Protein AF-A0A9P7JPB2-F1 (afdb_monomer_lite)

Sequence (57 aa):
CQPRLLASSVMKAMMAYLVLNYDIKLEKEGERPPDEWFLMNCSPSRKAEVMFRRRRP

InterPro domains:
  IPR036396 Cytochrome P450 superfamily [G3DSA:1.10.630.10] (1-56)
  IPR036396 Cytochrome P450 superfamily [SSF48264] (4-55)

Secondary structure (DSSP, 8-state):
-THHHHHHHHHHHHHHHHHHHEEEEESSTTPPPPPEEETTEEE--TT--EEEEES--

Radius of gyration: 14.57 Å; chains: 1; bounding box: 32×35×26 Å

Structure (mmCIF, N/CA/C/O backbone):
data_AF-A0A9P7JPB2-F1
#
_entry.id   AF-A0A9P7JPB2-F1
#
loop_
_atom_site.group_PDB
_atom_site.id
_atom_site.type_symbol
_atom_site.label_atom_id
_atom_site.label_alt_id
_atom_site.label_comp_id
_atom_site.label_asym_id
_atom_site.label_entity_id
_atom_site.label_seq_id
_atom_site.pdbx_PDB_ins_code
_atom_site.Cartn_x
_atom_site.Cartn_y
_atom_site.Cartn_z
_atom_site.occupancy
_atom_site.B_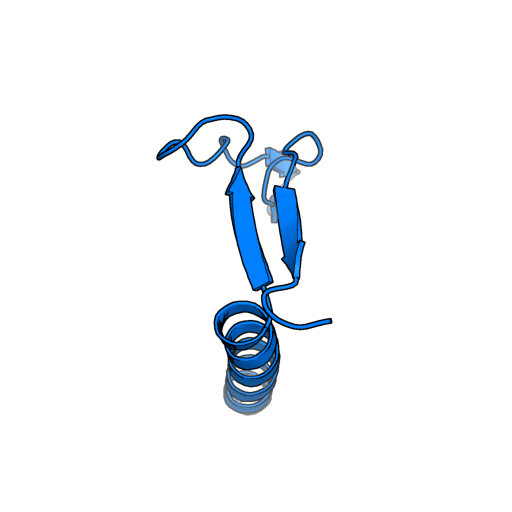iso_or_equiv
_atom_site.auth_seq_id
_atom_site.a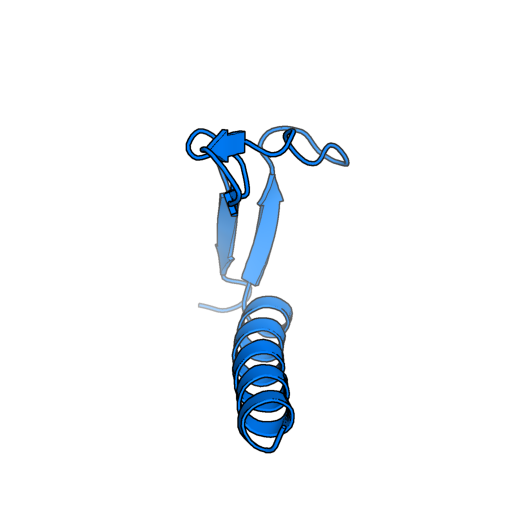uth_comp_id
_atom_site.auth_asym_id
_atom_site.auth_atom_id
_atom_site.pdbx_PDB_model_num
ATOM 1 N N . CYS A 1 1 ? 5.329 -26.441 1.187 1.00 62.91 1 CYS A N 1
ATOM 2 C CA . CYS A 1 1 ? 6.251 -25.818 2.160 1.00 62.91 1 CYS A CA 1
ATOM 3 C C . CYS A 1 1 ? 5.421 -25.106 3.226 1.00 62.91 1 CYS A C 1
ATOM 5 O O . CYS A 1 1 ? 4.625 -24.245 2.861 1.00 62.91 1 CYS A O 1
ATOM 7 N N . GLN A 1 2 ? 5.558 -25.484 4.500 1.00 72.38 2 GLN A N 1
ATOM 8 C CA . GLN A 1 2 ? 4.801 -24.909 5.625 1.00 72.38 2 GLN A CA 1
ATOM 9 C C . GLN A 1 2 ? 4.750 -23.359 5.686 1.00 72.38 2 GLN A C 1
ATOM 11 O O . GLN A 1 2 ? 3.660 -22.836 5.926 1.00 72.38 2 GLN A O 1
ATOM 16 N N . PRO A 1 3 ? 5.813 -22.589 5.354 1.00 85.31 3 PRO A N 1
ATOM 17 C CA . PRO A 1 3 ? 5.757 -21.118 5.311 1.00 85.31 3 PRO A CA 1
ATOM 18 C C . PRO A 1 3 ? 4.736 -20.530 4.327 1.00 85.31 3 PRO A C 1
ATOM 20 O O . PRO A 1 3 ? 4.360 -19.370 4.463 1.00 85.31 3 PRO A O 1
ATOM 23 N N . ARG A 1 4 ? 4.236 -21.302 3.353 1.00 90.00 4 ARG A N 1
ATOM 24 C CA . ARG A 1 4 ? 3.202 -20.826 2.421 1.00 90.00 4 ARG A CA 1
ATOM 25 C C . ARG A 1 4 ? 1.894 -20.481 3.133 1.00 90.00 4 ARG A C 1
ATOM 27 O O . ARG A 1 4 ? 1.235 -19.518 2.751 1.00 90.00 4 ARG A O 1
ATOM 34 N N . LEU A 1 5 ? 1.514 -21.266 4.142 1.00 92.06 5 LEU A N 1
ATOM 35 C CA . LEU A 1 5 ? 0.280 -21.028 4.893 1.00 92.06 5 LEU A CA 1
ATOM 36 C C . LEU A 1 5 ? 0.395 -19.758 5.736 1.00 92.06 5 LEU A C 1
ATOM 38 O O . LEU A 1 5 ? -0.538 -18.961 5.749 1.00 92.06 5 LEU A O 1
ATOM 42 N N . LEU A 1 6 ? 1.566 -19.532 6.340 1.00 93.81 6 LEU A N 1
ATOM 43 C CA . LEU A 1 6 ? 1.867 -18.300 7.064 1.00 93.81 6 LEU A CA 1
ATOM 44 C C . LEU A 1 6 ? 1.868 -17.080 6.133 1.00 93.81 6 LEU A C 1
ATOM 46 O O . LEU A 1 6 ? 1.206 -16.089 6.418 1.00 93.81 6 LEU A O 1
ATOM 50 N N . ALA A 1 7 ? 2.548 -17.157 4.986 1.00 94.56 7 ALA A N 1
ATOM 51 C CA . ALA A 1 7 ? 2.534 -16.068 4.009 1.00 94.56 7 ALA A CA 1
ATOM 52 C C . ALA A 1 7 ? 1.100 -15.755 3.546 1.00 94.56 7 ALA A C 1
ATOM 54 O O . ALA A 1 7 ? 0.706 -14.594 3.470 1.00 94.56 7 ALA A O 1
ATOM 55 N N . SER A 1 8 ? 0.286 -16.787 3.298 1.00 95.69 8 SER A N 1
ATOM 56 C CA . SER A 1 8 ? -1.115 -16.604 2.916 1.00 95.69 8 SER A CA 1
ATOM 57 C C . SER A 1 8 ? -1.945 -15.945 4.018 1.00 95.69 8 SER A C 1
ATOM 59 O O . SER A 1 8 ? -2.729 -15.048 3.712 1.00 95.69 8 SER A O 1
ATOM 61 N N . SER A 1 9 ? -1.799 -16.366 5.278 1.00 95.81 9 SER A N 1
ATOM 62 C CA . SER A 1 9 ? -2.578 -15.801 6.385 1.00 95.81 9 SER A CA 1
ATOM 63 C C . SER A 1 9 ? -2.205 -14.344 6.654 1.00 95.81 9 SER A C 1
ATOM 65 O O . SER A 1 9 ? -3.100 -13.508 6.768 1.00 95.81 9 SER A O 1
ATOM 67 N N . VAL A 1 10 ? -0.909 -14.020 6.662 1.00 96.56 10 VAL A N 1
ATOM 68 C CA . VAL A 1 10 ? -0.415 -12.652 6.881 1.00 96.56 10 VAL A CA 1
ATOM 69 C C . VAL A 1 10 ? -0.877 -11.718 5.762 1.00 96.56 10 VAL A C 1
ATOM 71 O O . VAL A 1 10 ? -1.458 -10.670 6.041 1.00 96.56 10 VAL A O 1
ATOM 74 N N . MET A 1 11 ? -0.715 -12.118 4.496 1.00 96.88 11 MET A N 1
ATOM 75 C CA . MET A 1 11 ? -1.129 -11.293 3.353 1.00 96.88 11 MET A CA 1
ATOM 76 C C . MET A 1 11 ? -2.643 -11.060 3.325 1.00 96.88 11 MET A C 1
ATOM 78 O O . MET A 1 11 ? -3.094 -9.950 3.045 1.00 96.88 11 MET A O 1
ATOM 82 N N . LYS A 1 12 ? -3.444 -12.081 3.658 1.00 96.69 12 LYS A N 1
ATOM 83 C CA . LYS A 1 12 ? -4.904 -11.939 3.758 1.00 96.69 12 LYS A CA 1
ATOM 84 C C . LYS A 1 12 ? -5.307 -11.007 4.895 1.00 96.69 12 LYS A C 1
ATOM 86 O O . LYS A 1 12 ? -6.187 -10.180 4.691 1.00 96.69 12 LYS A O 1
ATOM 91 N N . ALA A 1 13 ? -4.669 -11.119 6.060 1.00 97.69 13 ALA A N 1
ATOM 92 C CA . ALA A 1 13 ? -4.955 -10.249 7.198 1.00 97.69 13 ALA A CA 1
ATOM 93 C C . ALA A 1 13 ? -4.646 -8.777 6.872 1.00 97.69 13 ALA A C 1
ATOM 95 O O . ALA A 1 13 ? -5.492 -7.910 7.096 1.00 97.69 13 ALA A O 1
ATOM 96 N N . MET A 1 14 ? -3.484 -8.505 6.266 1.00 97.44 14 MET A N 1
ATOM 97 C CA . MET A 1 14 ? -3.113 -7.160 5.809 1.00 97.44 14 MET A CA 1
ATOM 98 C C . MET A 1 14 ? -4.106 -6.623 4.769 1.00 97.44 14 MET A C 1
ATOM 100 O O . MET A 1 14 ? -4.605 -5.508 4.910 1.00 97.44 14 MET A O 1
ATOM 104 N N . MET A 1 15 ? -4.456 -7.428 3.760 1.00 96.88 15 MET A N 1
ATOM 105 C CA . MET A 1 15 ? -5.390 -7.015 2.707 1.00 96.88 15 MET A CA 1
ATOM 106 C C . MET A 1 15 ? -6.805 -6.769 3.247 1.00 96.88 15 MET A C 1
ATOM 108 O O . MET A 1 15 ? -7.446 -5.793 2.865 1.00 96.88 15 MET A O 1
ATOM 112 N N . ALA A 1 16 ? -7.286 -7.609 4.168 1.00 97.62 16 ALA A N 1
ATOM 113 C CA . ALA A 1 16 ? -8.587 -7.432 4.807 1.00 97.62 16 ALA A CA 1
ATOM 114 C C . ALA A 1 16 ? -8.658 -6.107 5.578 1.00 97.62 16 ALA A C 1
ATOM 116 O O . ALA A 1 16 ? -9.642 -5.378 5.457 1.00 97.62 16 ALA A O 1
ATOM 117 N N . TYR A 1 17 ? -7.599 -5.753 6.314 1.00 96.38 17 TYR A N 1
ATOM 118 C CA . TYR A 1 17 ? -7.531 -4.470 7.012 1.00 96.38 17 TYR A CA 1
ATOM 119 C C . TYR A 1 17 ? -7.589 -3.283 6.043 1.00 96.38 17 TYR A C 1
ATOM 121 O O . TYR A 1 17 ? -8.350 -2.340 6.275 1.00 96.38 17 TYR A O 1
ATOM 129 N N . LEU A 1 18 ? -6.841 -3.348 4.938 1.00 95.75 18 LEU A N 1
ATOM 130 C CA . LEU A 1 18 ? -6.838 -2.303 3.915 1.00 95.75 18 LEU A CA 1
ATOM 131 C C . LEU A 1 18 ? -8.222 -2.125 3.276 1.00 95.75 18 LEU A C 1
ATOM 133 O O . LEU A 1 18 ? -8.742 -1.013 3.263 1.00 95.75 18 LEU A O 1
ATOM 137 N N . VAL A 1 19 ? -8.852 -3.214 2.826 1.00 95.38 19 VAL A N 1
ATOM 138 C CA . VAL A 1 19 ? -10.167 -3.184 2.156 1.00 95.38 19 VAL A CA 1
ATOM 139 C C . VAL A 1 19 ? -11.276 -2.656 3.070 1.00 95.38 19 VAL A C 1
ATOM 141 O O . VAL A 1 19 ? -12.185 -1.966 2.607 1.00 95.38 19 VAL A O 1
ATOM 144 N N . LEU A 1 20 ? -11.232 -2.975 4.366 1.00 96.19 20 LEU A N 1
ATOM 145 C CA . LEU A 1 20 ? -12.267 -2.549 5.310 1.00 96.19 20 LEU A CA 1
ATOM 146 C C . LEU A 1 20 ? -12.129 -1.077 5.714 1.00 96.19 20 LEU A C 1
ATOM 148 O O . LEU A 1 20 ? -13.144 -0.410 5.925 1.00 96.19 20 LEU A O 1
ATOM 152 N N . ASN A 1 21 ? -10.901 -0.563 5.808 1.00 97.12 21 ASN A N 1
ATOM 153 C CA . ASN A 1 21 ? -10.639 0.741 6.421 1.00 97.12 21 ASN A CA 1
ATOM 154 C C . ASN A 1 21 ? -10.243 1.840 5.430 1.00 97.12 21 ASN A C 1
ATOM 156 O O . ASN A 1 21 ? -10.350 3.015 5.785 1.00 97.12 21 ASN A O 1
ATOM 160 N N . TYR A 1 22 ? -9.827 1.500 4.207 1.00 97.19 22 TYR A N 1
ATOM 161 C CA . TYR A 1 22 ? -9.298 2.463 3.244 1.00 97.19 22 TYR A CA 1
ATOM 162 C C . TYR A 1 22 ? -9.960 2.345 1.869 1.00 97.19 22 TYR A C 1
ATOM 164 O O . TYR A 1 22 ? -10.247 1.257 1.377 1.00 97.19 22 TYR A O 1
ATOM 172 N N . ASP A 1 23 ? -10.162 3.494 1.232 1.00 95.06 23 ASP A N 1
ATOM 173 C CA . ASP A 1 23 ? -10.306 3.600 -0.213 1.00 95.06 23 ASP A CA 1
ATOM 174 C C . ASP A 1 23 ? -8.921 3.814 -0.816 1.00 95.06 23 ASP A C 1
ATOM 176 O O . ASP A 1 23 ? -8.167 4.682 -0.367 1.00 95.06 23 ASP A O 1
ATOM 180 N N . ILE A 1 24 ? -8.593 3.007 -1.820 1.00 93.62 24 ILE A N 1
ATOM 181 C CA . ILE A 1 24 ? -7.285 2.997 -2.468 1.00 93.62 24 ILE A CA 1
ATOM 182 C C . ILE A 1 24 ? -7.485 3.347 -3.936 1.00 93.62 24 ILE A C 1
ATOM 184 O O . ILE A 1 24 ? -8.329 2.747 -4.606 1.00 93.62 24 ILE A O 1
ATOM 188 N N . LYS A 1 25 ? -6.701 4.301 -4.436 1.00 93.50 25 LYS A N 1
ATOM 189 C CA . LYS A 1 25 ? -6.613 4.616 -5.865 1.00 93.50 25 LYS A CA 1
ATOM 190 C C . LYS A 1 25 ? -5.156 4.702 -6.303 1.00 93.50 25 LYS A C 1
ATOM 192 O O . LYS A 1 25 ? -4.282 5.064 -5.519 1.00 93.50 25 LYS A O 1
ATOM 197 N N . LEU A 1 26 ? -4.919 4.365 -7.564 1.00 92.69 26 LEU A N 1
ATOM 198 C CA . LEU A 1 26 ? -3.657 4.621 -8.253 1.00 92.69 26 LEU A CA 1
ATOM 199 C C . LEU A 1 26 ? -3.738 5.976 -8.957 1.00 92.69 26 LEU A C 1
ATOM 201 O O . LEU A 1 26 ? -4.836 6.487 -9.177 1.00 92.69 26 LEU A O 1
ATOM 205 N N . GLU A 1 27 ? -2.584 6.540 -9.311 1.00 89.44 27 GLU A N 1
ATOM 206 C CA 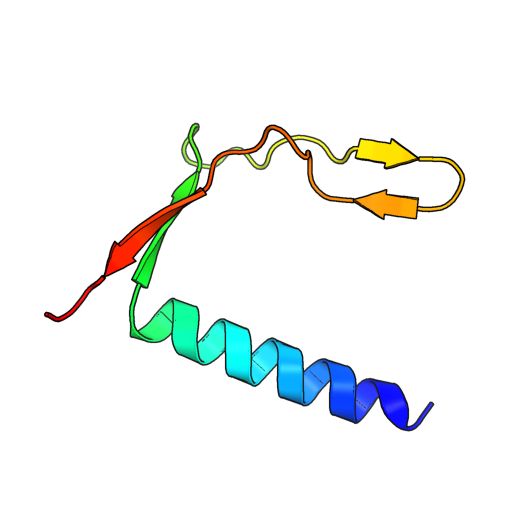. GLU A 1 27 ? -2.486 7.809 -10.049 1.00 89.44 27 GLU A CA 1
ATOM 207 C C . GLU A 1 27 ? -3.361 7.814 -11.316 1.00 89.44 27 GLU A C 1
ATOM 209 O O . GLU A 1 27 ? -4.068 8.783 -11.589 1.00 89.44 27 GLU A O 1
ATOM 214 N N . LYS A 1 28 ? -3.378 6.691 -12.046 1.00 89.31 28 LYS A N 1
ATOM 215 C CA . LYS A 1 28 ? -4.265 6.450 -13.187 1.00 89.31 28 LYS A CA 1
ATOM 216 C C . LYS A 1 28 ? -5.280 5.363 -12.854 1.00 89.31 28 LYS A C 1
ATOM 218 O O . LYS A 1 28 ? -4.922 4.248 -12.476 1.00 89.31 28 LYS A O 1
ATOM 223 N N . GLU A 1 29 ? -6.562 5.685 -12.986 1.00 86.25 29 GLU A N 1
ATOM 224 C CA . GLU A 1 29 ? -7.651 4.770 -12.645 1.00 86.25 29 GLU A CA 1
ATOM 225 C C . GLU A 1 29 ? -7.723 3.606 -13.646 1.00 86.25 29 GLU A C 1
ATOM 227 O O . GLU A 1 29 ? -7.761 3.810 -14.854 1.00 86.25 29 GLU A O 1
ATOM 232 N N . GLY A 1 30 ? -7.713 2.370 -13.137 1.00 85.06 30 GLY A N 1
ATOM 233 C CA . GLY A 1 30 ? -7.771 1.149 -13.952 1.00 85.06 30 GLY A CA 1
ATOM 234 C C . GLY A 1 30 ? -6.435 0.692 -14.552 1.00 85.06 30 GLY A C 1
ATOM 235 O O . GLY A 1 30 ? -6.347 -0.443 -15.015 1.00 85.06 30 GLY A O 1
ATOM 236 N N . GLU A 1 31 ? -5.382 1.510 -14.486 1.00 90.81 31 GLU A N 1
ATOM 237 C CA . GLU A 1 31 ? -4.050 1.153 -14.979 1.00 90.81 31 GLU A CA 1
ATOM 238 C C . GLU A 1 31 ? -3.128 0.751 -13.823 1.00 90.81 31 GLU A C 1
ATOM 240 O 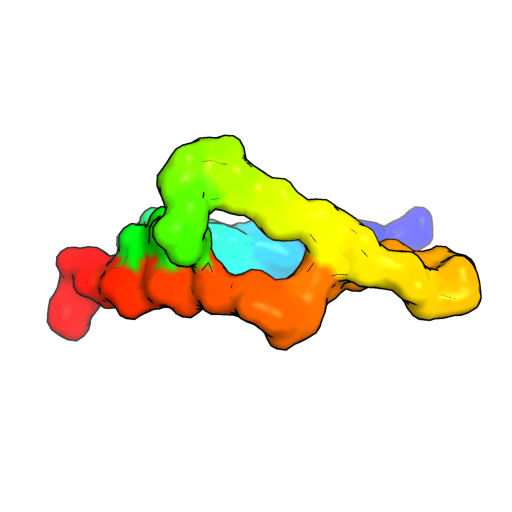O . GLU A 1 31 ? -2.821 1.544 -12.933 1.00 90.81 31 GLU A O 1
ATOM 245 N N . ARG A 1 32 ? -2.639 -0.494 -13.848 1.00 90.19 32 ARG A N 1
ATOM 246 C CA . ARG A 1 32 ? -1.536 -0.922 -12.980 1.00 90.19 32 ARG A CA 1
ATOM 247 C C . ARG A 1 32 ? -0.212 -0.509 -13.641 1.00 90.19 32 ARG A C 1
ATOM 249 O O . ARG A 1 32 ? 0.041 -0.957 -14.759 1.00 90.19 32 ARG A O 1
ATOM 256 N N . PRO A 1 33 ? 0.655 0.265 -12.962 1.00 92.38 33 PRO A N 1
ATOM 257 C CA .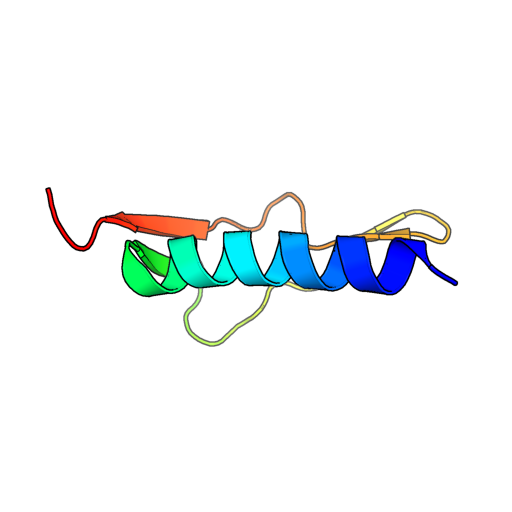 PRO A 1 33 ? 1.991 0.566 -13.462 1.00 92.38 33 PRO A CA 1
ATOM 258 C C . PRO A 1 33 ? 2.780 -0.711 -13.788 1.00 92.38 33 PRO A C 1
ATOM 260 O O . PRO A 1 33 ? 2.633 -1.709 -13.074 1.00 92.38 33 PRO A O 1
ATOM 263 N N . PRO A 1 34 ? 3.619 -0.697 -14.837 1.00 92.44 34 PRO A N 1
ATOM 264 C CA . PRO A 1 34 ? 4.397 -1.864 -15.228 1.00 92.44 34 PRO A CA 1
ATOM 265 C C . PRO A 1 34 ? 5.370 -2.280 -14.121 1.00 92.44 34 PRO A C 1
ATOM 267 O O . PRO A 1 34 ? 5.843 -1.450 -13.340 1.00 92.44 34 PRO A O 1
ATOM 270 N N . ASP A 1 35 ? 5.674 -3.574 -14.069 1.00 94.19 35 ASP A N 1
ATOM 271 C CA . ASP A 1 35 ? 6.631 -4.113 -13.109 1.00 94.19 35 ASP A CA 1
ATOM 272 C C . ASP A 1 35 ? 8.065 -3.672 -13.444 1.00 94.19 35 ASP A C 1
ATOM 274 O O . ASP A 1 35 ? 8.464 -3.580 -14.607 1.00 94.19 35 ASP A O 1
ATOM 278 N N . GLU A 1 36 ? 8.860 -3.440 -12.403 1.00 95.06 36 GLU A N 1
ATOM 279 C CA . GLU A 1 36 ? 10.304 -3.263 -12.499 1.00 95.06 36 GLU A CA 1
ATOM 280 C C . GLU A 1 36 ? 10.996 -4.609 -12.270 1.00 95.06 36 GLU A C 1
ATOM 282 O O . GLU A 1 36 ? 10.809 -5.269 -11.244 1.00 95.06 36 GLU A O 1
ATOM 287 N N . TRP A 1 37 ? 11.847 -4.991 -13.218 1.00 94.44 37 TRP A N 1
ATOM 288 C CA . TRP A 1 37 ? 12.695 -6.169 -13.104 1.00 94.44 37 TRP A CA 1
ATOM 289 C C . TRP A 1 37 ? 14.105 -5.764 -12.694 1.00 94.44 37 TRP A C 1
ATOM 291 O O . TRP A 1 37 ? 14.723 -4.891 -13.303 1.00 94.44 37 TRP A O 1
ATOM 301 N N . PHE A 1 38 ? 14.631 -6.434 -11.675 1.00 92.81 38 PHE A N 1
ATOM 302 C CA . PHE A 1 38 ? 16.025 -6.327 -11.274 1.00 92.81 38 PHE A CA 1
ATOM 303 C C . PHE A 1 38 ? 16.601 -7.731 -11.118 1.00 92.81 38 PHE A C 1
ATOM 305 O O . PHE A 1 38 ? 16.251 -8.456 -10.184 1.00 92.81 38 PHE A O 1
ATOM 312 N N . LEU A 1 39 ? 17.479 -8.123 -12.046 1.00 93.81 39 LEU A N 1
ATOM 313 C CA . LEU A 1 39 ? 17.984 -9.494 -12.168 1.00 93.81 39 LEU A CA 1
ATOM 314 C C . LEU A 1 39 ? 16.819 -10.501 -12.253 1.00 93.81 39 LEU A C 1
ATOM 316 O O . LEU A 1 39 ? 16.027 -10.455 -13.188 1.00 93.81 39 LEU A O 1
ATOM 320 N N . MET A 1 40 ? 16.708 -11.399 -11.274 1.00 95.50 40 MET A N 1
ATOM 321 C CA . MET A 1 40 ? 15.660 -12.421 -11.181 1.00 95.50 40 MET A CA 1
ATOM 322 C C . MET A 1 40 ? 14.417 -11.936 -10.413 1.00 95.50 40 MET A C 1
ATOM 324 O O . MET A 1 40 ? 13.457 -12.690 -10.272 1.00 95.50 40 MET A O 1
ATOM 328 N N . ASN A 1 41 ? 14.434 -10.713 -9.870 1.00 94.50 41 ASN A N 1
ATOM 329 C CA . ASN A 1 41 ? 13.360 -10.195 -9.031 1.00 94.50 41 ASN A CA 1
ATOM 330 C C . ASN A 1 41 ? 12.405 -9.305 -9.833 1.00 94.50 41 ASN A C 1
ATOM 332 O O . ASN A 1 41 ? 12.830 -8.315 -10.428 1.00 94.50 41 ASN A O 1
ATOM 336 N N . CYS A 1 42 ? 11.116 -9.631 -9.783 1.00 95.38 42 CYS A N 1
ATOM 337 C CA . CYS A 1 42 ? 10.035 -8.809 -10.313 1.00 95.38 42 CYS A CA 1
ATOM 338 C C . CYS A 1 42 ? 9.362 -8.066 -9.156 1.00 95.38 42 CYS A C 1
ATOM 340 O O . CYS A 1 42 ? 8.886 -8.690 -8.204 1.00 95.38 42 CYS A O 1
ATOM 342 N N . SER A 1 43 ? 9.351 -6.738 -9.219 1.00 94.06 43 SER A N 1
ATOM 343 C CA . SER A 1 43 ? 8.777 -5.860 -8.200 1.00 94.06 43 SER A CA 1
ATOM 344 C C . SER A 1 43 ? 7.765 -4.912 -8.842 1.00 94.06 43 SER A C 1
ATOM 346 O O . SER A 1 43 ? 7.961 -4.512 -9.987 1.00 94.06 43 SER A O 1
ATOM 348 N N . PRO A 1 44 ? 6.718 -4.468 -8.124 1.00 92.44 44 PRO A N 1
ATOM 349 C CA . PRO A 1 44 ? 5.966 -3.295 -8.560 1.00 92.44 44 PRO A CA 1
ATOM 350 C C . PRO A 1 44 ? 6.905 -2.094 -8.768 1.00 92.44 44 PRO A C 1
ATOM 352 O O . PRO A 1 44 ? 7.935 -1.983 -8.092 1.00 92.44 44 PRO A O 1
ATOM 355 N N . SER A 1 45 ? 6.530 -1.200 -9.689 1.00 92.38 45 SER A N 1
ATOM 356 C CA . SER A 1 45 ? 7.247 0.055 -9.936 1.00 92.38 45 SER A CA 1
ATOM 357 C C . SER A 1 45 ? 7.450 0.843 -8.644 1.00 92.38 45 SER A C 1
ATOM 359 O O . SER A 1 45 ? 6.505 1.075 -7.887 1.00 92.38 45 SER A O 1
ATOM 361 N N . ARG A 1 46 ? 8.685 1.293 -8.402 1.00 89.38 46 ARG A N 1
ATOM 362 C CA . ARG A 1 46 ? 9.037 2.075 -7.202 1.00 89.38 46 ARG A CA 1
ATOM 363 C C . ARG A 1 46 ? 8.580 3.527 -7.289 1.00 89.38 46 ARG A C 1
ATOM 365 O O . ARG A 1 46 ? 8.608 4.231 -6.286 1.00 89.38 46 ARG A O 1
ATOM 372 N N . LYS A 1 47 ? 8.184 3.968 -8.484 1.00 90.75 47 LYS A N 1
ATOM 373 C CA . LYS A 1 47 ? 7.626 5.300 -8.748 1.00 90.75 47 LYS A CA 1
ATOM 374 C C . LYS A 1 47 ? 6.098 5.313 -8.731 1.00 90.75 47 LYS A C 1
ATOM 376 O O . LYS A 1 47 ? 5.515 6.370 -8.916 1.00 90.75 47 LYS A O 1
ATOM 381 N N . ALA A 1 48 ? 5.454 4.156 -8.573 1.00 92.12 48 ALA A N 1
ATOM 382 C CA . ALA A 1 48 ? 4.004 4.087 -8.507 1.00 92.12 48 ALA A CA 1
ATOM 383 C C . ALA A 1 48 ? 3.499 4.764 -7.229 1.00 92.12 48 ALA A C 1
ATOM 385 O O . ALA A 1 48 ? 3.887 4.383 -6.123 1.00 92.12 48 ALA A O 1
ATOM 386 N N . GLU A 1 49 ? 2.591 5.721 -7.384 1.00 92.81 49 GLU A N 1
ATOM 387 C CA . GLU A 1 49 ? 1.924 6.357 -6.256 1.00 92.81 49 GLU A CA 1
ATOM 388 C C . GLU A 1 49 ? 0.595 5.667 -5.946 1.00 92.81 49 GLU A C 1
ATOM 390 O O . GLU A 1 49 ? -0.207 5.347 -6.832 1.00 92.81 49 GLU A O 1
ATOM 395 N N . VAL A 1 50 ? 0.365 5.433 -4.654 1.00 93.12 50 VAL A N 1
ATOM 396 C CA . VAL A 1 50 ? -0.861 4.832 -4.132 1.00 93.12 50 VAL A CA 1
ATOM 397 C C . VAL A 1 50 ? -1.490 5.815 -3.158 1.00 93.12 50 VAL A C 1
ATOM 399 O O . VAL A 1 50 ? -0.921 6.132 -2.114 1.00 93.12 50 VAL A O 1
ATOM 402 N N . MET A 1 51 ? -2.681 6.291 -3.499 1.00 94.31 51 MET A N 1
ATOM 403 C CA . MET A 1 51 ? -3.439 7.226 -2.680 1.00 94.31 51 MET A CA 1
ATOM 404 C C . MET A 1 51 ? -4.328 6.454 -1.709 1.00 94.31 51 MET A C 1
ATOM 406 O O . MET A 1 51 ? -5.153 5.638 -2.127 1.00 94.31 51 MET A O 1
ATOM 410 N N . PHE A 1 52 ? -4.186 6.747 -0.417 1.00 95.25 52 PHE A N 1
ATOM 411 C CA . PHE A 1 52 ? -4.988 6.152 0.648 1.00 95.25 52 PHE A CA 1
ATOM 412 C C . PHE A 1 52 ? -5.935 7.186 1.245 1.00 95.25 52 PHE A C 1
ATOM 414 O O . PHE A 1 52 ? -5.505 8.233 1.728 1.00 95.25 52 PHE A O 1
ATOM 421 N N . ARG A 1 53 ? -7.227 6.857 1.292 1.00 95.19 53 ARG A N 1
ATOM 422 C CA . ARG A 1 53 ? -8.228 7.621 2.040 1.00 95.19 53 ARG A CA 1
ATOM 423 C C . ARG A 1 53 ? -8.867 6.731 3.090 1.00 95.19 53 ARG A C 1
ATOM 425 O O . ARG A 1 53 ? -9.449 5.704 2.762 1.00 95.19 53 ARG A O 1
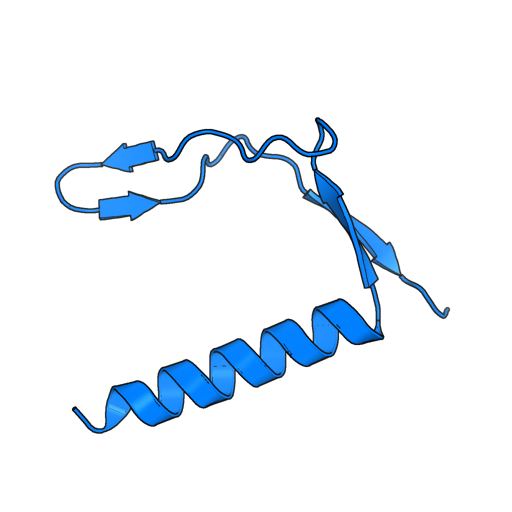ATOM 432 N N . ARG A 1 54 ? -8.796 7.126 4.358 1.00 95.69 54 ARG A N 1
ATOM 433 C CA . ARG A 1 54 ? -9.452 6.393 5.445 1.00 95.69 54 ARG A CA 1
ATOM 434 C C . ARG A 1 54 ? -10.976 6.550 5.341 1.00 95.69 54 ARG A C 1
ATOM 436 O O . ARG A 1 54 ? -11.469 7.657 5.144 1.00 95.69 54 ARG A O 1
ATOM 443 N N . ARG A 1 55 ? -11.721 5.448 5.466 1.00 93.56 55 ARG A N 1
ATOM 444 C CA . ARG A 1 55 ? -13.193 5.415 5.325 1.00 93.56 55 ARG A CA 1
ATOM 445 C C . ARG A 1 55 ? -13.934 5.931 6.552 1.00 93.56 55 ARG A C 1
ATOM 447 O O . ARG A 1 55 ? -15.048 6.428 6.432 1.00 93.56 55 ARG A O 1
ATOM 454 N N . ARG A 1 56 ? -13.343 5.764 7.733 1.00 85.75 56 ARG A N 1
ATOM 455 C CA . ARG A 1 56 ? -13.900 6.205 9.017 1.00 85.75 56 ARG A CA 1
ATOM 456 C C . ARG A 1 56 ? -12.830 6.987 9.782 1.00 85.75 56 ARG A C 1
ATOM 458 O O . ARG A 1 56 ? -11.676 6.570 9.688 1.00 85.75 56 ARG A O 1
ATOM 465 N N . PRO A 1 57 ? -13.176 8.072 10.497 1.00 68.19 57 PRO A N 1
ATOM 466 C CA . PRO A 1 57 ? -12.225 8.859 11.286 1.00 68.19 57 PRO A CA 1
ATOM 467 C C . PRO A 1 57 ? -11.384 8.019 12.258 1.00 68.19 57 PRO A C 1
ATOM 469 O O . PRO A 1 57 ? -11.848 6.946 12.712 1.00 68.19 57 PRO A O 1
#

Foldseek 3Di:
DVVVVVVVVVVVVVVVVCVVFWDKAWPDHPDQAAWDDDPPDTHGDPPTDIDIDTPDD

Organism: NCBI:txid1912936

pLDDT: mean 92.14, std 6.55, range [62.91, 97.69]